Protein AF-A0A5C7VYR1-F1 (afdb_monomer_lite)

Foldseek 3Di:
DDDDPPPVVVVVVVVCVVLVVLLVVLVVLLVVQVVVPWDWDQDPPLNAIETACRPDDPAAWDDRRRYIYGNHPPDD

Secondary structure (DSSP, 8-state):
----STHHHHHHHHHHHHHHHHHHHHHHHHHHHHHTT-EEEEETTTTEEEEES-SSSSSSEEEETTEEEE------

Structure (mmCIF, N/CA/C/O backbone):
data_AF-A0A5C7VYR1-F1
#
_entry.id   AF-A0A5C7VYR1-F1
#
loop_
_atom_site.group_PDB
_atom_site.id
_atom_site.type_symbol
_atom_site.label_atom_id
_atom_site.label_alt_id
_atom_site.label_comp_id
_atom_site.label_asym_id
_atom_site.label_entity_id
_atom_site.label_seq_id
_atom_site.pdbx_PDB_ins_code
_atom_site.Cartn_x
_atom_site.Cartn_y
_atom_site.Cartn_z
_atom_site.occupancy
_atom_site.B_iso_or_equiv
_atom_site.auth_seq_id
_atom_site.auth_comp_id
_atom_site.auth_asym_id
_atom_site.auth_atom_id
_atom_site.pdbx_PDB_model_num
ATOM 1 N N . MET A 1 1 ? 16.011 18.118 -40.055 1.00 45.28 1 MET A N 1
ATOM 2 C CA . MET A 1 1 ? 16.436 17.237 -38.943 1.00 45.28 1 MET A CA 1
ATOM 3 C C . MET A 1 1 ? 15.203 16.881 -38.118 1.00 45.28 1 MET A C 1
ATOM 5 O O . MET A 1 1 ? 14.737 17.709 -37.349 1.00 45.28 1 MET A O 1
ATOM 9 N N . ARG A 1 2 ? 14.583 15.718 -38.367 1.00 48.22 2 ARG A N 1
ATOM 10 C CA . ARG A 1 2 ? 13.392 15.262 -37.627 1.00 48.22 2 ARG A CA 1
ATOM 11 C C . ARG A 1 2 ? 13.876 14.500 -36.396 1.00 48.22 2 ARG A C 1
ATOM 13 O O . ARG A 1 2 ? 14.447 13.423 -36.525 1.00 48.22 2 ARG A O 1
ATOM 20 N N . SER A 1 3 ? 13.705 15.084 -35.218 1.00 49.41 3 SER A N 1
ATOM 21 C CA . SER A 1 3 ? 13.970 14.439 -33.936 1.00 49.41 3 SER A CA 1
ATOM 22 C C . S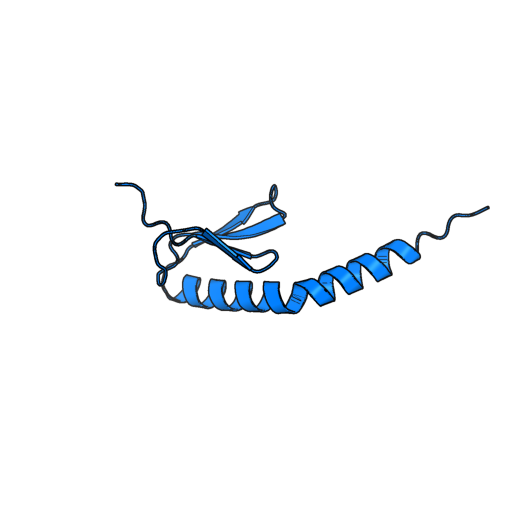ER A 1 3 ? 12.983 13.283 -33.749 1.00 49.41 3 SER A C 1
ATOM 24 O O . SER A 1 3 ? 11.801 13.482 -33.476 1.00 49.41 3 SER A O 1
ATOM 26 N N . SER A 1 4 ? 13.471 12.059 -33.953 1.00 57.28 4 SER A N 1
ATOM 27 C CA . SER A 1 4 ? 12.718 10.828 -33.715 1.00 57.28 4 SER A CA 1
ATOM 28 C C . SER A 1 4 ? 12.252 10.773 -32.248 1.00 57.28 4 SER A C 1
ATOM 30 O O . SER A 1 4 ? 13.088 10.867 -31.347 1.00 57.28 4 SER A O 1
ATOM 32 N N . PRO A 1 5 ? 10.945 10.616 -31.954 1.00 56.06 5 PRO A N 1
ATOM 33 C CA . PRO A 1 5 ? 10.431 10.556 -30.580 1.00 56.06 5 PRO A CA 1
ATOM 34 C C . PRO A 1 5 ? 10.722 9.219 -29.866 1.00 56.06 5 PRO A C 1
ATOM 36 O O . PRO A 1 5 ? 10.236 8.988 -28.758 1.00 56.06 5 PRO A O 1
ATOM 39 N N . TRP A 1 6 ? 11.508 8.331 -30.480 1.00 56.06 6 TRP A N 1
ATOM 40 C CA . TRP A 1 6 ? 11.694 6.942 -30.061 1.00 56.06 6 TRP A CA 1
ATOM 41 C C . TRP A 1 6 ? 12.549 6.693 -28.800 1.00 56.06 6 TRP A C 1
ATOM 43 O O . TRP A 1 6 ? 12.179 5.789 -28.049 1.00 56.06 6 TRP A O 1
ATOM 53 N N . PRO A 1 7 ? 13.614 7.455 -28.458 1.00 60.59 7 PRO A N 1
ATOM 54 C CA . PRO A 1 7 ? 14.493 7.051 -27.354 1.00 60.59 7 PRO A CA 1
ATOM 55 C C . PRO A 1 7 ? 13.856 7.239 -25.967 1.00 60.59 7 PRO A C 1
ATOM 57 O O . PRO A 1 7 ? 14.297 6.639 -24.992 1.00 60.59 7 PRO A O 1
ATOM 60 N N . ARG A 1 8 ? 12.780 8.031 -25.860 1.00 59.66 8 ARG A N 1
ATOM 61 C CA . ARG A 1 8 ? 12.135 8.315 -24.567 1.00 59.66 8 ARG A CA 1
ATOM 62 C C . ARG A 1 8 ? 11.282 7.156 -24.056 1.00 59.66 8 ARG A C 1
ATOM 64 O O . ARG A 1 8 ? 11.240 6.917 -22.855 1.00 59.66 8 ARG A O 1
ATOM 71 N N . ARG A 1 9 ? 10.615 6.422 -24.955 1.00 62.28 9 ARG A N 1
ATOM 72 C CA . ARG A 1 9 ? 9.738 5.301 -24.569 1.00 62.28 9 ARG A CA 1
ATOM 73 C C . ARG A 1 9 ? 10.539 4.106 -24.064 1.00 62.28 9 ARG A C 1
ATOM 75 O O . ARG A 1 9 ? 10.125 3.491 -23.093 1.0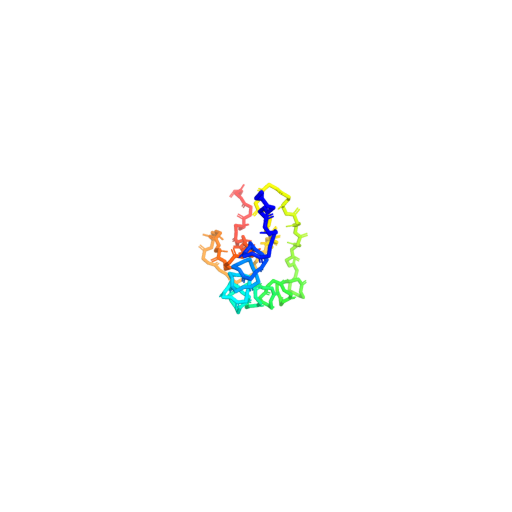0 62.28 9 ARG A O 1
ATOM 82 N N . GLY A 1 10 ? 11.697 3.831 -24.668 1.00 67.19 10 GLY A N 1
ATOM 83 C CA . GLY A 1 10 ? 12.592 2.758 -24.226 1.00 67.19 10 GLY A CA 1
ATOM 84 C C . GLY A 1 10 ? 13.097 2.970 -22.798 1.00 67.19 10 GLY A C 1
ATOM 85 O O . GLY A 1 10 ? 12.965 2.077 -21.971 1.00 67.19 10 GLY A O 1
ATOM 86 N N . GLY A 1 11 ? 13.577 4.177 -22.475 1.00 65.75 11 GLY A N 1
ATOM 87 C CA . GLY A 1 11 ? 14.010 4.513 -21.113 1.00 65.75 11 GLY A CA 1
ATOM 88 C C . GLY A 1 11 ? 12.873 4.498 -20.084 1.00 65.75 11 GLY A C 1
ATOM 89 O O . GLY A 1 11 ? 13.069 4.035 -18.966 1.00 65.75 11 GLY A O 1
ATOM 90 N N . LEU A 1 12 ? 11.666 4.936 -20.466 1.00 65.12 12 LEU A N 1
ATOM 91 C CA . LEU A 1 12 ? 10.480 4.874 -19.602 1.00 65.12 12 LEU A CA 1
ATOM 92 C C . LEU A 1 12 ? 10.021 3.439 -19.338 1.00 65.12 12 LEU A C 1
ATOM 94 O O . LEU A 1 12 ? 9.686 3.1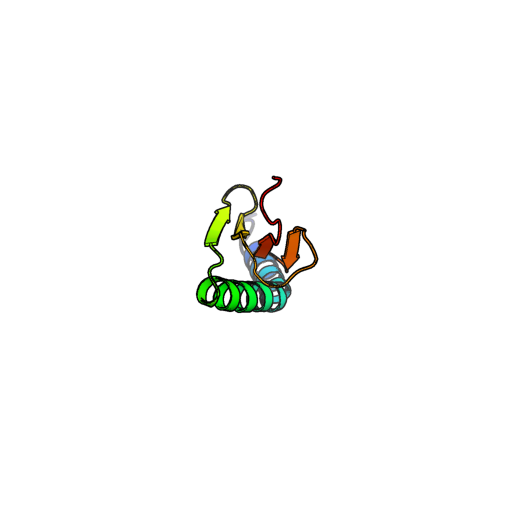21 -18.205 1.00 65.12 12 LEU A O 1
ATOM 98 N N . LEU A 1 13 ? 10.013 2.578 -20.359 1.00 69.31 13 LEU A N 1
ATOM 99 C CA . LEU A 1 13 ? 9.660 1.167 -20.204 1.00 69.31 13 LEU A CA 1
ATOM 100 C C . LEU A 1 13 ? 10.704 0.434 -19.370 1.00 69.31 13 LEU A C 1
ATOM 102 O O . LEU A 1 13 ? 10.325 -0.318 -18.489 1.00 69.31 13 LEU A O 1
ATOM 106 N N . LEU A 1 14 ? 11.994 0.696 -19.588 1.00 72.06 14 LEU A N 1
ATOM 107 C CA . LEU A 1 14 ? 13.070 0.096 -18.802 1.00 72.06 14 LEU A CA 1
ATOM 108 C C . LEU A 1 14 ? 13.038 0.577 -17.344 1.00 72.06 14 LEU A C 1
ATOM 110 O O . LEU A 1 14 ? 13.173 -0.232 -16.435 1.00 72.06 14 LEU A O 1
ATOM 114 N N . GLY A 1 15 ? 12.778 1.868 -17.113 1.00 63.34 15 GLY A N 1
ATOM 115 C CA . GLY A 1 15 ? 12.578 2.427 -15.775 1.00 63.34 15 GLY A CA 1
ATOM 116 C C . GLY A 1 15 ? 11.321 1.886 -15.089 1.00 63.34 15 GLY A C 1
ATOM 117 O O . GLY A 1 15 ? 11.363 1.555 -13.908 1.00 63.34 15 GLY A O 1
ATOM 118 N N . ALA A 1 16 ? 10.221 1.720 -15.828 1.00 64.38 16 ALA A N 1
ATOM 119 C CA . ALA A 1 16 ? 9.004 1.095 -15.321 1.00 64.38 16 ALA A CA 1
ATOM 120 C C . ALA A 1 16 ? 9.212 -0.394 -15.027 1.00 64.38 16 ALA A C 1
ATOM 122 O O . ALA A 1 16 ? 8.712 -0.866 -14.018 1.00 64.38 16 ALA A O 1
ATOM 123 N N . LEU A 1 17 ? 9.974 -1.118 -15.852 1.00 68.69 17 LEU A N 1
ATOM 124 C CA . LEU A 1 17 ? 10.312 -2.529 -15.648 1.00 68.69 17 LEU A CA 1
ATOM 125 C C . LEU A 1 17 ? 11.277 -2.710 -14.470 1.00 68.69 17 LEU A C 1
ATOM 127 O O . LEU A 1 17 ? 11.163 -3.675 -13.726 1.00 68.69 17 LEU A O 1
ATOM 131 N N . TRP A 1 18 ? 12.182 -1.752 -14.262 1.00 67.62 18 TRP A N 1
ATOM 132 C CA . TRP A 1 18 ? 13.100 -1.713 -13.125 1.00 67.62 18 TRP A CA 1
ATOM 133 C C . TRP A 1 18 ? 12.392 -1.364 -11.806 1.00 67.62 18 TRP A C 1
ATOM 135 O O . TRP A 1 18 ? 12.688 -1.940 -10.762 1.00 67.62 18 TRP A O 1
ATOM 145 N N . ALA A 1 19 ? 11.409 -0.461 -11.849 1.00 65.44 19 ALA A N 1
ATOM 146 C CA . ALA A 1 19 ? 10.557 -0.123 -10.706 1.00 65.44 19 ALA A CA 1
ATOM 147 C C . ALA A 1 19 ? 9.393 -1.114 -10.503 1.00 65.44 19 ALA A C 1
ATOM 149 O O . ALA A 1 19 ? 8.779 -1.135 -9.431 1.00 65.44 19 ALA A O 1
ATOM 150 N N . SER A 1 20 ? 9.084 -1.926 -11.521 1.00 68.31 20 SER A N 1
ATOM 151 C CA . SER A 1 20 ? 7.983 -2.889 -11.539 1.00 68.31 20 SER A CA 1
ATOM 152 C C . SER A 1 20 ? 8.076 -3.904 -10.410 1.00 68.31 20 SER A C 1
ATOM 154 O O . SER A 1 20 ? 7.081 -3.996 -9.705 1.00 68.31 20 SER A O 1
ATOM 156 N N . PRO A 1 21 ? 9.195 -4.615 -10.153 1.00 73.00 21 PRO A N 1
ATOM 157 C CA . PRO A 1 21 ? 9.221 -5.642 -9.111 1.00 73.00 21 PRO A CA 1
ATOM 158 C C . PRO A 1 21 ? 8.946 -5.062 -7.720 1.00 73.00 21 PRO A C 1
ATOM 160 O O . PRO A 1 21 ? 8.143 -5.615 -6.975 1.00 73.00 21 PRO A O 1
ATOM 163 N N . TRP A 1 22 ? 9.520 -3.901 -7.397 1.00 73.25 22 TRP A N 1
ATOM 164 C CA . TRP A 1 22 ? 9.281 -3.224 -6.119 1.00 73.25 22 TRP A CA 1
ATOM 165 C C . TRP A 1 22 ? 7.853 -2.688 -5.994 1.00 73.25 22 TRP A C 1
ATOM 167 O O . TRP A 1 22 ? 7.235 -2.828 -4.942 1.00 73.25 22 TRP A O 1
ATOM 177 N N . SER A 1 23 ? 7.298 -2.149 -7.082 1.00 71.06 23 SER A N 1
ATOM 178 C CA . SER A 1 23 ? 5.903 -1.691 -7.111 1.00 71.06 23 SER A CA 1
ATOM 179 C C . SER A 1 23 ? 4.914 -2.861 -7.082 1.00 71.06 23 SER A C 1
ATOM 181 O O . SER A 1 23 ? 3.840 -2.725 -6.510 1.00 71.06 23 SER A O 1
ATOM 183 N N . LEU A 1 24 ? 5.265 -4.016 -7.663 1.00 77.38 24 LEU A N 1
ATOM 184 C CA . LEU A 1 24 ? 4.457 -5.237 -7.642 1.00 77.38 24 LEU A CA 1
ATOM 185 C C . LEU A 1 24 ? 4.423 -5.832 -6.235 1.00 77.38 24 LEU A C 1
ATOM 187 O O . LEU A 1 24 ? 3.360 -6.222 -5.774 1.00 77.38 24 LEU A O 1
ATOM 191 N N . LEU A 1 25 ? 5.566 -5.858 -5.542 1.00 79.88 25 LEU A N 1
ATOM 192 C CA . LEU A 1 25 ? 5.649 -6.269 -4.140 1.00 79.88 25 LEU A CA 1
ATOM 193 C C . LEU A 1 25 ? 4.842 -5.335 -3.237 1.00 79.88 25 LEU A C 1
ATOM 195 O O . LEU A 1 25 ? 4.071 -5.811 -2.411 1.00 79.88 25 LEU A O 1
ATOM 199 N N . GLY A 1 26 ? 4.957 -4.020 -3.442 1.00 77.69 26 GLY A N 1
ATOM 200 C CA . GLY A 1 26 ? 4.125 -3.042 -2.749 1.00 77.69 26 GLY A CA 1
ATOM 201 C C . GLY A 1 26 ? 2.634 -3.232 -3.040 1.00 77.69 26 GLY A C 1
ATOM 202 O O . GLY A 1 26 ? 1.824 -3.161 -2.124 1.00 77.69 26 GLY A O 1
ATOM 203 N N . LEU A 1 27 ? 2.262 -3.529 -4.289 1.00 80.38 27 LEU A N 1
ATOM 204 C CA . LEU A 1 27 ? 0.875 -3.777 -4.687 1.00 80.38 27 LEU A CA 1
ATOM 205 C C . LEU A 1 27 ? 0.337 -5.062 -4.053 1.00 80.38 27 LEU A C 1
ATOM 207 O O . LEU A 1 27 ? -0.774 -5.063 -3.540 1.00 80.38 27 LEU A O 1
ATOM 211 N N . LEU A 1 28 ? 1.123 -6.141 -4.080 1.00 81.56 28 LEU A N 1
ATOM 212 C CA . LEU A 1 28 ? 0.782 -7.421 -3.461 1.00 81.56 28 LEU A CA 1
ATOM 213 C C . LEU A 1 28 ? 0.608 -7.273 -1.957 1.00 81.56 28 LEU A C 1
ATOM 215 O O . LEU A 1 28 ? -0.389 -7.753 -1.426 1.00 81.56 28 LEU A O 1
ATOM 219 N N . ALA A 1 29 ? 1.527 -6.564 -1.297 1.00 79.75 29 ALA A N 1
ATOM 220 C CA . ALA A 1 29 ? 1.352 -6.169 0.089 1.00 79.75 29 ALA A CA 1
ATOM 221 C C . ALA A 1 29 ? 0.029 -5.407 0.215 1.00 79.75 29 ALA A C 1
ATOM 223 O O . ALA A 1 29 ? -0.904 -5.916 0.816 1.00 79.75 29 ALA A O 1
ATOM 224 N N . GLY A 1 30 ? -0.139 -4.281 -0.471 1.00 76.62 30 GLY A N 1
ATOM 225 C CA . GLY A 1 30 ? -1.368 -3.493 -0.468 1.00 76.62 30 GLY A CA 1
ATOM 226 C C . GLY A 1 30 ? -2.676 -4.290 -0.621 1.00 76.62 30 GLY A C 1
ATOM 227 O O . GLY A 1 30 ? -3.633 -4.041 0.109 1.00 76.62 30 GLY A O 1
ATOM 228 N N . VAL A 1 31 ? -2.717 -5.285 -1.512 1.00 81.44 31 VAL A N 1
ATOM 229 C CA . VAL A 1 31 ? -3.862 -6.198 -1.703 1.00 81.44 31 VAL A CA 1
ATOM 230 C C . VAL A 1 31 ? -4.092 -7.103 -0.490 1.00 81.44 31 VAL A C 1
ATOM 232 O O . VAL A 1 31 ? -5.237 -7.294 -0.082 1.00 81.44 31 VAL A O 1
ATOM 235 N N . VAL A 1 32 ? -3.030 -7.628 0.122 1.00 82.06 32 VAL A N 1
ATOM 236 C CA . VAL A 1 32 ? -3.119 -8.370 1.391 1.00 82.06 32 VAL A CA 1
ATOM 237 C C . VAL A 1 32 ? -3.615 -7.459 2.519 1.00 82.06 32 VAL A C 1
ATOM 239 O O . VAL A 1 32 ? -4.452 -7.877 3.314 1.00 82.06 32 VAL A O 1
ATOM 242 N N . GLY A 1 33 ? -3.181 -6.197 2.548 1.00 77.06 33 GLY A N 1
ATOM 243 C CA . GLY A 1 33 ? -3.704 -5.198 3.482 1.00 77.06 33 GLY A CA 1
ATOM 244 C C . GLY A 1 33 ? -5.177 -4.913 3.259 1.00 77.06 33 GLY A C 1
ATOM 245 O O . GLY A 1 33 ? -5.923 -4.903 4.227 1.00 77.06 33 GLY A O 1
ATOM 246 N N . LEU A 1 34 ? -5.619 -4.737 2.008 1.00 80.31 34 LEU A N 1
ATOM 247 C CA . LEU A 1 34 ? -7.039 -4.569 1.664 1.00 80.31 34 LEU A CA 1
ATOM 248 C C . LEU A 1 34 ? -7.881 -5.735 2.192 1.00 80.31 34 LEU A C 1
ATOM 250 O O . LEU A 1 34 ? -8.939 -5.513 2.775 1.00 80.31 34 LEU A O 1
ATOM 254 N N . ALA A 1 35 ? -7.395 -6.970 2.036 1.00 79.19 35 ALA A N 1
ATOM 255 C CA . ALA A 1 35 ? -8.061 -8.155 2.577 1.00 79.19 35 ALA A CA 1
ATOM 256 C C . ALA A 1 35 ? -8.113 -8.165 4.117 1.00 79.19 35 ALA A C 1
ATOM 258 O O . ALA A 1 35 ? -9.014 -8.765 4.697 1.00 79.19 35 ALA A O 1
ATOM 259 N N . ALA A 1 36 ? -7.177 -7.481 4.770 1.00 76.94 36 ALA A N 1
ATOM 260 C CA . ALA A 1 36 ? -7.092 -7.339 6.217 1.00 76.94 36 ALA A CA 1
ATOM 261 C C . ALA A 1 36 ? -7.719 -6.033 6.760 1.00 76.94 36 ALA A C 1
ATOM 263 O O . ALA A 1 36 ? -7.647 -5.788 7.961 1.00 76.94 36 ALA A O 1
ATOM 264 N N . GLY A 1 37 ? -8.362 -5.218 5.910 1.00 74.69 37 GLY A N 1
ATOM 265 C CA . GLY A 1 37 ? -9.078 -3.996 6.307 1.00 74.69 37 GLY A CA 1
ATOM 266 C C . GLY A 1 37 ? -8.387 -2.668 5.967 1.00 74.69 37 GLY A C 1
ATOM 267 O O . GLY A 1 37 ? -8.921 -1.611 6.295 1.00 74.69 37 GLY A O 1
ATOM 268 N N . ALA A 1 38 ? -7.240 -2.692 5.285 1.00 80.69 38 ALA A N 1
ATOM 269 C CA . ALA A 1 38 ? -6.578 -1.485 4.792 1.00 80.69 38 ALA A CA 1
ATOM 270 C C . ALA A 1 38 ? -7.391 -0.819 3.669 1.00 80.69 38 ALA A C 1
ATOM 272 O O . ALA A 1 38 ? -8.126 -1.470 2.928 1.00 80.69 38 ALA A O 1
ATOM 273 N N . SER A 1 39 ? -7.220 0.488 3.490 1.00 80.56 39 SER A N 1
ATOM 274 C CA . SER A 1 39 ? -7.897 1.266 2.447 1.00 80.56 39 SER A CA 1
ATOM 275 C C . SER A 1 39 ? -6.908 1.729 1.387 1.00 80.56 39 SER A C 1
ATOM 277 O O . SER A 1 39 ? -5.831 2.214 1.717 1.00 80.56 39 SER A O 1
ATOM 279 N N . VAL A 1 40 ? -7.262 1.614 0.105 1.00 83.06 40 VAL A N 1
ATOM 280 C CA . VAL A 1 40 ? -6.405 2.056 -1.003 1.00 83.06 40 VAL A CA 1
ATOM 281 C C . VAL A 1 40 ? -6.833 3.424 -1.525 1.00 83.06 40 VAL A C 1
ATOM 283 O O . VAL A 1 40 ? -7.999 3.672 -1.836 1.00 83.06 40 VAL A O 1
ATOM 286 N N . ARG A 1 41 ? -5.863 4.318 -1.690 1.00 83.06 41 ARG A N 1
ATOM 287 C CA . ARG A 1 41 ? -6.040 5.664 -2.221 1.00 83.06 41 ARG A CA 1
ATOM 288 C C . ARG A 1 41 ? -5.023 5.933 -3.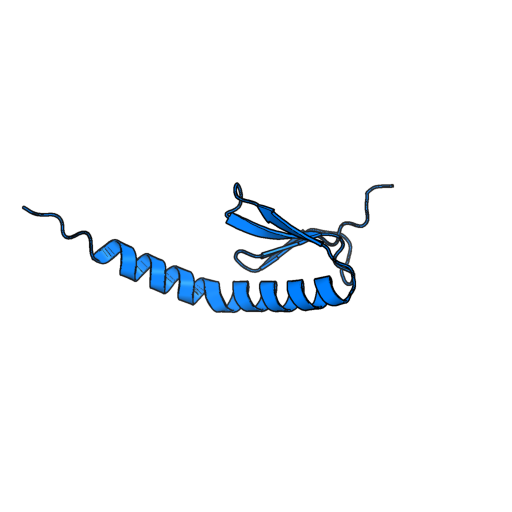319 1.00 83.06 41 ARG A C 1
ATOM 290 O O . ARG A 1 41 ? -3.818 5.925 -3.102 1.00 83.06 41 ARG A O 1
ATOM 297 N N . ILE A 1 42 ? -5.508 6.242 -4.517 1.00 81.06 42 ILE A N 1
ATOM 298 C CA . ILE A 1 42 ? -4.641 6.636 -5.632 1.00 81.06 42 ILE A CA 1
ATOM 299 C C . ILE A 1 42 ? -4.300 8.121 -5.486 1.00 81.06 42 ILE A C 1
ATOM 301 O O . ILE A 1 42 ? -5.161 8.988 -5.662 1.00 81.06 42 ILE A O 1
ATOM 305 N N . SER A 1 43 ? -3.036 8.431 -5.193 1.00 80.75 43 SER A N 1
ATOM 306 C CA . SER A 1 43 ? -2.556 9.812 -5.136 1.00 80.75 43 SER A CA 1
ATOM 307 C C . SER A 1 43 ? -2.046 10.243 -6.507 1.00 80.75 43 SER A C 1
ATOM 309 O O . SER A 1 43 ? -0.976 9.832 -6.952 1.00 80.75 43 SER A O 1
ATOM 311 N N . ARG A 1 44 ? -2.792 11.120 -7.190 1.00 76.75 44 ARG A N 1
ATOM 312 C CA . ARG A 1 44 ? -2.345 11.702 -8.472 1.00 76.75 44 ARG A CA 1
ATOM 313 C C . ARG A 1 44 ? -1.128 12.619 -8.320 1.00 76.75 44 ARG A C 1
ATOM 315 O O . ARG A 1 44 ? -0.391 12.787 -9.287 1.00 76.75 44 ARG A O 1
ATOM 322 N N . ARG A 1 45 ? -0.928 13.192 -7.126 1.00 78.38 45 ARG A N 1
ATOM 323 C CA . ARG A 1 45 ? 0.216 14.055 -6.793 1.00 78.38 45 ARG A CA 1
ATOM 324 C C . ARG A 1 45 ? 1.516 13.254 -6.757 1.00 78.38 45 ARG A C 1
ATOM 326 O O . ARG A 1 45 ? 2.480 13.645 -7.398 1.00 78.38 45 ARG A O 1
ATOM 333 N N . GLU A 1 46 ? 1.481 12.111 -6.076 1.00 72.88 46 GLU A N 1
ATOM 334 C CA . GLU A 1 46 ? 2.631 11.214 -5.899 1.00 72.88 46 GLU A CA 1
ATOM 335 C C . GLU A 1 46 ? 2.753 10.194 -7.049 1.00 72.88 46 GLU A C 1
ATOM 337 O O . GLU A 1 46 ? 3.766 9.519 -7.179 1.00 72.88 46 GLU A O 1
ATOM 342 N N . ARG A 1 47 ? 1.707 10.056 -7.886 1.00 76.69 47 ARG A N 1
ATOM 343 C CA . ARG A 1 47 ? 1.540 8.972 -8.878 1.00 76.69 47 ARG A CA 1
ATOM 344 C C . ARG A 1 47 ? 1.740 7.579 -8.265 1.00 76.69 47 ARG A C 1
ATOM 346 O O . ARG A 1 47 ? 2.237 6.669 -8.924 1.00 76.69 47 ARG A O 1
ATOM 353 N N . ALA A 1 48 ? 1.301 7.436 -7.019 1.00 81.88 48 ALA A N 1
ATOM 354 C CA . ALA A 1 48 ? 1.484 6.252 -6.201 1.00 81.88 48 ALA A CA 1
ATOM 355 C C . ALA A 1 48 ? 0.153 5.754 -5.619 1.00 81.88 48 ALA A C 1
ATOM 357 O O . ALA A 1 48 ? -0.806 6.519 -5.446 1.00 81.88 48 ALA A O 1
ATOM 358 N N . LEU A 1 49 ? 0.106 4.459 -5.322 1.00 82.50 49 LEU A N 1
ATOM 359 C CA . LEU A 1 49 ? -0.968 3.817 -4.571 1.00 82.50 49 LEU A CA 1
ATOM 360 C C . LEU A 1 49 ? -0.646 3.915 -3.085 1.00 82.50 49 LEU A C 1
ATOM 362 O O . LEU A 1 49 ? 0.344 3.355 -2.635 1.00 82.50 49 LEU A O 1
ATOM 366 N N . VAL A 1 50 ? -1.470 4.633 -2.338 1.00 85.62 50 VAL A N 1
ATOM 367 C CA . VAL A 1 50 ? -1.332 4.795 -0.893 1.00 85.62 50 VAL A CA 1
ATOM 368 C C . VAL A 1 50 ? -2.295 3.833 -0.211 1.00 85.62 50 VAL A C 1
ATOM 370 O O . VAL A 1 50 ? -3.501 3.960 -0.386 1.00 85.62 50 VAL A O 1
ATOM 373 N N . PHE A 1 51 ? -1.786 2.873 0.545 1.00 84.56 51 PHE A N 1
ATOM 374 C CA . PHE A 1 51 ? -2.572 1.984 1.389 1.00 84.56 51 PHE A CA 1
ATOM 375 C C . PHE A 1 51 ? -2.547 2.534 2.809 1.00 84.56 51 PHE A C 1
ATOM 377 O O . PHE A 1 51 ? -1.481 2.612 3.397 1.00 84.56 51 PHE A O 1
ATOM 384 N N . GLN A 1 52 ? -3.693 2.952 3.330 1.00 79.62 52 GLN A N 1
ATOM 385 C CA . GLN A 1 52 ? -3.860 3.484 4.683 1.00 79.62 52 GLN A CA 1
ATOM 386 C C . GLN A 1 52 ? -4.425 2.407 5.610 1.00 79.62 52 GLN A C 1
ATOM 388 O O . GLN A 1 52 ? -5.113 1.506 5.129 1.00 79.62 52 GLN A O 1
ATOM 393 N N . HIS A 1 53 ? -4.205 2.536 6.921 1.00 74.00 53 HIS A N 1
ATOM 394 C CA . HIS A 1 53 ? -4.585 1.528 7.925 1.00 74.00 53 HIS A CA 1
ATOM 395 C C . HIS A 1 53 ? -3.933 0.167 7.657 1.00 74.00 53 HIS A C 1
ATOM 397 O O . HIS A 1 53 ? -4.584 -0.877 7.692 1.00 74.00 53 HIS A O 1
ATOM 403 N N . TRP A 1 54 ? -2.646 0.172 7.308 1.00 75.44 54 TRP A N 1
ATOM 404 C CA . TRP A 1 54 ? -1.916 -1.072 7.123 1.00 75.44 54 TRP A CA 1
ATOM 405 C C . TRP A 1 54 ? -1.811 -1.835 8.465 1.00 75.44 54 TRP A C 1
ATOM 407 O 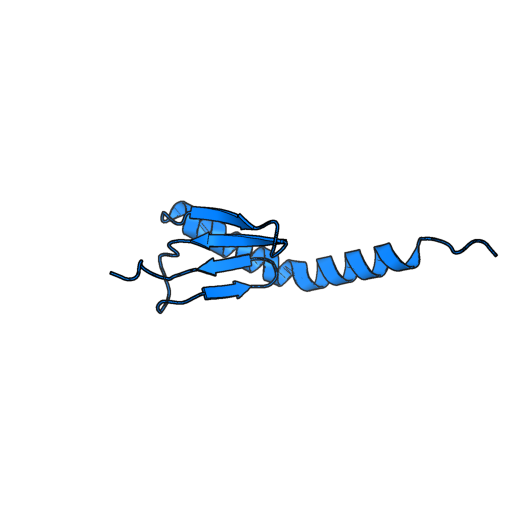O . TRP A 1 54 ? -1.291 -1.277 9.423 1.00 75.44 54 TRP A O 1
ATOM 417 N N . PRO A 1 55 ? -2.277 -3.096 8.569 1.00 67.94 55 PRO A N 1
ATOM 418 C CA . PRO A 1 55 ? -2.482 -3.758 9.867 1.00 67.94 55 PRO A CA 1
ATOM 419 C C . PRO A 1 55 ? -1.215 -4.342 10.511 1.00 67.94 55 PRO A C 1
ATOM 421 O O . PRO A 1 55 ? -1.256 -4.786 11.656 1.00 67.94 55 PRO A O 1
ATOM 424 N N . TRP A 1 56 ? -0.086 -4.371 9.795 1.00 68.19 56 TRP A N 1
ATOM 425 C CA . TRP A 1 56 ? 1.172 -4.929 10.298 1.00 68.19 56 TRP A CA 1
ATOM 426 C C . TRP A 1 56 ? 2.330 -3.960 10.075 1.00 68.19 56 TRP A C 1
ATOM 428 O O . TRP A 1 56 ? 2.956 -3.970 9.014 1.00 68.19 56 TRP A O 1
ATOM 438 N N . GLY A 1 57 ? 2.649 -3.141 11.076 1.00 66.12 57 GLY A N 1
ATOM 439 C CA . GLY A 1 57 ? 3.814 -2.262 11.013 1.00 66.12 57 GLY A CA 1
ATOM 440 C C . GLY A 1 57 ? 4.043 -1.450 12.291 1.00 66.12 57 GLY A C 1
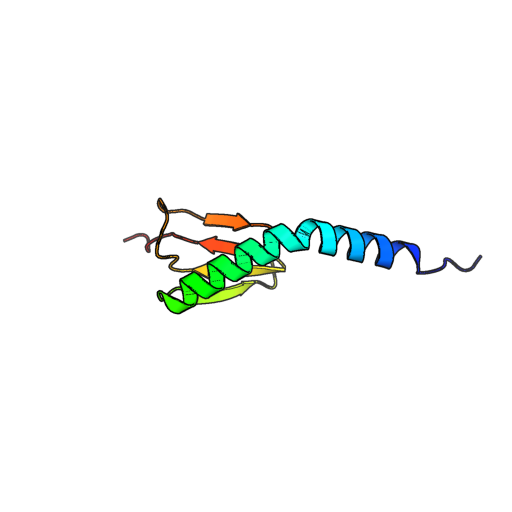ATOM 441 O O . GLY A 1 57 ? 3.150 -1.338 13.124 1.00 66.12 57 GLY A O 1
ATOM 442 N N . PRO A 1 58 ? 5.243 -0.878 12.465 1.00 64.62 58 PRO A N 1
ATOM 443 C CA . PRO A 1 58 ? 5.650 -0.183 13.690 1.00 64.62 58 PRO A CA 1
ATOM 444 C C . PRO A 1 58 ? 5.101 1.254 13.829 1.00 64.62 58 PRO A C 1
ATOM 446 O O . PRO A 1 58 ? 5.661 2.034 14.591 1.00 64.62 58 PRO A O 1
ATOM 449 N N . GLY A 1 59 ? 4.042 1.622 13.097 1.00 68.44 59 GLY A N 1
ATOM 450 C CA . GLY A 1 59 ? 3.558 3.003 13.008 1.00 68.44 59 GLY A CA 1
ATOM 451 C C . GLY A 1 59 ? 4.450 3.860 12.104 1.00 68.44 59 GLY A C 1
ATOM 452 O O . GLY A 1 59 ? 5.517 4.322 12.503 1.00 68.44 59 GLY A O 1
ATOM 453 N N . GLY A 1 60 ? 4.040 4.056 10.849 1.00 72.62 60 GLY A N 1
ATOM 454 C CA . GLY A 1 60 ? 4.792 4.856 9.878 1.00 72.62 60 GLY A CA 1
ATOM 455 C C . GLY A 1 60 ? 4.425 4.569 8.423 1.00 72.62 60 GLY A C 1
ATOM 456 O O . GLY A 1 60 ? 3.672 3.642 8.130 1.00 72.62 60 GLY A O 1
ATOM 457 N N . ALA A 1 61 ? 4.987 5.359 7.506 1.00 79.69 61 ALA A N 1
ATOM 458 C CA . ALA A 1 61 ? 4.796 5.199 6.067 1.00 79.69 61 ALA A CA 1
ATOM 459 C C . ALA A 1 61 ? 6.016 4.522 5.424 1.00 79.69 61 ALA A C 1
ATOM 461 O O . ALA A 1 61 ? 7.125 5.056 5.455 1.00 79.69 61 ALA A O 1
ATOM 462 N N . MET A 1 62 ? 5.812 3.356 4.814 1.00 77.88 62 MET A N 1
ATOM 463 C CA . MET A 1 62 ? 6.828 2.630 4.057 1.00 77.88 62 MET A CA 1
ATOM 464 C C . MET A 1 62 ? 6.587 2.797 2.557 1.00 77.88 62 MET A C 1
ATOM 466 O O . MET A 1 62 ? 5.497 2.528 2.060 1.00 77.88 62 MET A O 1
ATOM 470 N N . THR A 1 63 ? 7.607 3.219 1.814 1.00 81.12 63 THR A N 1
ATOM 471 C CA . THR A 1 63 ? 7.518 3.394 0.360 1.00 81.12 63 THR A CA 1
ATOM 472 C C . THR A 1 63 ? 8.183 2.224 -0.369 1.00 81.12 63 THR A C 1
ATOM 474 O O . THR A 1 63 ? 9.345 1.889 -0.148 1.00 81.12 63 THR A O 1
ATOM 477 N N . LEU A 1 64 ? 7.427 1.577 -1.252 1.00 77.31 64 LEU A N 1
ATOM 478 C CA . LEU A 1 64 ? 7.831 0.461 -2.103 1.00 77.31 64 LEU A CA 1
ATOM 479 C C . LEU A 1 64 ? 7.570 0.838 -3.566 1.00 77.31 64 LEU A C 1
ATOM 481 O O . LEU A 1 64 ? 6.522 0.543 -4.142 1.00 77.31 64 LEU A O 1
ATOM 485 N N . GLY A 1 65 ? 8.527 1.543 -4.172 1.00 77.56 65 GLY A N 1
ATOM 486 C CA . GLY A 1 65 ? 8.379 2.070 -5.531 1.00 77.56 65 GLY A CA 1
ATOM 487 C C . GLY A 1 65 ? 7.233 3.082 -5.619 1.00 77.56 65 GLY A C 1
ATOM 488 O O . GLY A 1 65 ? 7.242 4.087 -4.915 1.00 77.56 65 GLY A O 1
ATOM 489 N N . ASN A 1 66 ? 6.234 2.801 -6.461 1.00 81.50 66 ASN A N 1
ATOM 490 C CA . ASN A 1 66 ? 5.014 3.614 -6.586 1.00 81.50 66 ASN A CA 1
ATOM 491 C C . ASN A 1 66 ? 3.905 3.192 -5.607 1.00 81.50 66 ASN A C 1
ATOM 493 O O . ASN A 1 66 ? 2.728 3.468 -5.847 1.00 81.50 66 ASN A O 1
ATOM 497 N N . VAL A 1 67 ? 4.244 2.485 -4.534 1.00 80.62 67 VAL A N 1
ATOM 498 C CA . VAL A 1 67 ? 3.291 2.088 -3.502 1.00 80.62 67 VAL A CA 1
ATOM 499 C C . VAL A 1 67 ? 3.748 2.626 -2.159 1.00 80.62 67 VAL A C 1
ATOM 501 O O . VAL A 1 67 ? 4.914 2.514 -1.806 1.00 80.62 67 VAL A O 1
ATOM 504 N N . ILE A 1 68 ? 2.833 3.225 -1.414 1.00 83.81 68 ILE A N 1
ATOM 505 C CA . ILE A 1 68 ? 3.062 3.777 -0.084 1.00 83.81 68 ILE A CA 1
ATOM 506 C C . ILE A 1 68 ? 2.162 2.993 0.863 1.00 83.81 68 ILE A C 1
ATOM 508 O O . ILE A 1 68 ? 0.950 2.997 0.687 1.00 83.81 68 ILE A O 1
ATOM 512 N N . LEU A 1 69 ? 2.740 2.295 1.831 1.00 82.12 69 LEU A N 1
ATOM 513 C CA . LEU A 1 69 ? 2.028 1.593 2.892 1.00 82.12 69 LEU A CA 1
ATOM 514 C C . LEU A 1 69 ? 2.086 2.466 4.144 1.00 82.12 69 LEU A C 1
ATOM 516 O O . LEU A 1 69 ? 3.134 2.595 4.768 1.00 82.12 69 LEU A O 1
ATOM 520 N N . ASP A 1 70 ? 0.976 3.100 4.475 1.00 80.94 70 ASP A N 1
ATOM 521 C CA . ASP A 1 70 ? 0.797 3.921 5.661 1.00 80.94 70 ASP A CA 1
ATOM 522 C C . ASP A 1 70 ? 0.174 3.073 6.778 1.00 80.94 70 ASP A C 1
ATOM 524 O O . ASP A 1 70 ? -0.992 2.669 6.727 1.00 80.94 70 ASP A O 1
ATOM 528 N N . THR A 1 71 ? 1.012 2.769 7.766 1.00 73.56 71 THR A N 1
ATOM 529 C CA . THR A 1 71 ? 0.681 2.021 8.986 1.00 73.56 71 THR A CA 1
ATOM 530 C C . THR A 1 71 ? 0.421 2.970 10.158 1.00 73.56 71 THR A C 1
ATOM 532 O O . THR A 1 71 ? 0.480 2.553 11.309 1.00 73.56 71 THR A O 1
ATOM 535 N N . GLY A 1 72 ? 0.244 4.270 9.911 1.00 62.03 72 GLY A N 1
ATOM 536 C CA . GLY A 1 72 ? -0.195 5.177 10.961 1.00 62.03 72 GLY A CA 1
ATOM 537 C C . GLY A 1 72 ? -1.571 4.750 11.460 1.00 62.03 72 GLY A C 1
ATOM 538 O O . GLY A 1 72 ? -2.570 4.990 10.782 1.00 62.03 72 GLY A O 1
ATOM 539 N N . ASP A 1 73 ? -1.619 4.125 12.637 1.00 57.47 73 ASP A N 1
ATOM 540 C CA . ASP A 1 73 ? -2.803 4.202 13.483 1.00 57.47 73 ASP A CA 1
ATOM 541 C C . ASP A 1 73 ? -3.051 5.688 13.727 1.00 57.47 73 ASP A C 1
ATOM 543 O O . ASP A 1 73 ? -2.106 6.447 13.969 1.00 57.47 73 ASP A O 1
ATOM 547 N N . GLY A 1 74 ? -4.295 6.124 13.534 1.00 50.78 74 GLY A N 1
ATOM 548 C CA . GLY A 1 74 ? -4.669 7.521 13.691 1.00 50.78 74 GLY A CA 1
ATOM 549 C C . GLY A 1 74 ? -4.040 8.093 14.958 1.00 50.78 74 GLY A C 1
ATOM 550 O O . GLY A 1 74 ? -4.059 7.451 16.002 1.00 50.78 74 GLY A O 1
ATOM 551 N N . LEU A 1 75 ? -3.427 9.269 14.829 1.00 43.56 75 LEU A N 1
ATOM 552 C CA . LEU A 1 75 ? -2.989 10.053 15.974 1.00 43.56 75 LEU A CA 1
ATOM 553 C C . LEU A 1 75 ? -4.236 10.364 16.817 1.00 43.56 75 LEU A C 1
ATOM 555 O O . LEU A 1 75 ? -4.947 11.318 16.501 1.00 43.56 75 LEU A O 1
ATOM 559 N N . ASP A 1 76 ? -4.506 9.542 17.825 1.00 52.91 76 ASP A N 1
ATOM 560 C CA . ASP A 1 76 ? -5.370 9.860 18.964 1.00 52.91 76 ASP A CA 1
ATOM 561 C C . ASP A 1 76 ? -4.517 9.870 20.239 1.00 52.91 76 ASP A C 1
ATOM 563 O O . ASP A 1 76 ? -3.644 8.975 20.377 1.00 52.91 76 ASP A O 1
#

pLDDT: mean 71.88, std 10.27, range [43.56, 85.62]

Radius of gyration: 16.13 Å; chains: 1; bounding box: 26×26×58 Å

Sequence (76 aa):
MRSSPWPRRGGLLLGALWASPWSLLGLLAGVVGLAAGASVRISRRERALVFQHWPWGPGGAMTLGNVILDTGDGLD